Protein AF-A0A7V9ILK8-F1 (afdb_monomer_lite)

Sequence (129 aa):
TGQIDPNAVSISRSLLAALLPLILPIAVLAVPILDLLLAIVRRTAAGRSPFHPDKQHLHHRLLERGHSHARAVLLMYGWSATIGFGAVAVSLIDGLWVTLAALTAVVLLTAATVLLPRLDRPREVREVG

Structure (mmCIF, N/CA/C/O backbone):
data_AF-A0A7V9ILK8-F1
#
_entry.id   AF-A0A7V9ILK8-F1
#
loop_
_atom_site.group_PDB
_atom_site.id
_atom_site.type_symbol
_atom_site.label_atom_id
_atom_site.label_alt_id
_atom_site.label_comp_id
_atom_site.label_asym_id
_atom_site.label_entity_id
_atom_site.label_seq_id
_atom_site.pdbx_PDB_ins_code
_atom_site.Cartn_x
_atom_site.Cartn_y
_atom_site.Cartn_z
_atom_site.occupancy
_atom_site.B_iso_or_equiv
_atom_site.auth_seq_id
_atom_site.auth_comp_id
_atom_site.auth_asym_id
_atom_site.auth_atom_id
_atom_site.pdbx_PDB_model_num
ATOM 1 N N . THR A 1 1 ? 21.436 22.692 -51.601 1.00 47.50 1 THR A N 1
ATOM 2 C CA . THR A 1 1 ? 21.115 21.326 -51.131 1.00 47.50 1 THR A CA 1
ATOM 3 C C . THR A 1 1 ? 21.893 21.092 -49.850 1.00 47.50 1 THR A C 1
ATOM 5 O O . THR A 1 1 ? 23.104 21.252 -49.863 1.00 47.50 1 THR A O 1
ATOM 8 N N . GLY A 1 2 ? 21.210 20.893 -48.718 1.00 67.81 2 GLY A N 1
ATOM 9 C CA . GLY A 1 2 ? 21.835 20.903 -47.390 1.00 67.81 2 GLY A CA 1
ATOM 10 C C . GLY A 1 2 ? 22.895 19.814 -47.235 1.00 67.81 2 GLY A C 1
ATOM 11 O O . GLY A 1 2 ? 22.561 18.633 -47.197 1.00 67.81 2 GLY A O 1
ATOM 12 N N . GLN A 1 3 ? 24.164 20.214 -47.152 1.00 64.56 3 GLN A N 1
ATOM 13 C CA . GLN A 1 3 ? 25.247 19.331 -46.734 1.00 64.56 3 GLN A CA 1
ATOM 14 C C . GLN A 1 3 ? 25.084 19.079 -45.233 1.00 64.56 3 GLN A C 1
ATOM 16 O O . GLN A 1 3 ? 25.400 19.939 -44.417 1.00 64.56 3 GLN A O 1
ATOM 21 N N . ILE A 1 4 ? 24.537 17.920 -44.867 1.00 69.06 4 ILE A N 1
ATOM 22 C CA . ILE A 1 4 ? 24.582 17.443 -43.484 1.00 69.06 4 ILE A CA 1
ATOM 23 C C . ILE A 1 4 ? 25.992 16.899 -43.266 1.00 69.06 4 ILE A C 1
ATOM 25 O O . ILE A 1 4 ? 26.356 15.883 -43.856 1.00 69.06 4 ILE A O 1
ATOM 29 N N . ASP A 1 5 ? 26.788 17.603 -42.462 1.00 73.31 5 ASP A N 1
ATOM 30 C CA . ASP A 1 5 ? 28.134 17.170 -42.092 1.00 73.31 5 ASP A CA 1
ATOM 31 C C . ASP A 1 5 ? 28.044 15.856 -41.284 1.00 73.31 5 ASP A C 1
ATOM 33 O O . ASP A 1 5 ? 27.462 15.842 -40.189 1.00 73.31 5 ASP A O 1
ATOM 37 N N . PRO A 1 6 ? 28.583 14.734 -41.795 1.00 71.88 6 PRO A N 1
ATOM 38 C CA . PRO A 1 6 ? 28.521 13.441 -41.116 1.00 71.88 6 PRO A CA 1
ATOM 39 C C . PRO A 1 6 ? 29.229 13.452 -39.752 1.00 71.88 6 PRO A C 1
ATOM 41 O O . PRO A 1 6 ? 28.864 12.664 -38.874 1.00 71.88 6 PRO A O 1
ATOM 44 N N . ASN A 1 7 ? 30.174 14.372 -39.529 1.00 74.69 7 ASN A N 1
ATOM 45 C CA . ASN A 1 7 ? 30.858 14.514 -38.245 1.00 74.69 7 ASN A CA 1
ATOM 46 C C . ASN A 1 7 ? 29.965 15.151 -37.169 1.00 74.69 7 ASN A C 1
ATOM 48 O O . ASN A 1 7 ? 30.060 14.802 -35.994 1.00 74.69 7 ASN A O 1
ATOM 52 N N . ALA A 1 8 ? 29.030 16.029 -37.540 1.00 72.12 8 ALA A N 1
ATOM 53 C CA . ALA A 1 8 ? 28.067 16.585 -36.584 1.00 72.12 8 ALA A CA 1
ATOM 54 C C . ALA A 1 8 ? 27.079 15.511 -36.079 1.00 72.12 8 ALA A C 1
ATOM 56 O O . ALA A 1 8 ? 26.665 15.503 -34.913 1.00 72.12 8 ALA A O 1
ATOM 57 N N . VAL A 1 9 ? 26.730 14.551 -36.943 1.00 71.12 9 VAL A N 1
ATOM 58 C CA . VAL A 1 9 ? 25.845 13.426 -36.603 1.00 71.12 9 VAL A CA 1
ATOM 59 C C . VAL A 1 9 ? 26.547 12.400 -35.705 1.00 71.12 9 VAL A C 1
ATOM 61 O O . VAL A 1 9 ? 25.907 11.810 -34.835 1.00 71.12 9 VAL A O 1
ATOM 64 N N . SER A 1 10 ? 27.854 12.183 -35.865 1.00 75.44 10 SER A N 1
ATOM 65 C CA . SER A 1 10 ? 28.608 11.263 -35.003 1.00 75.44 10 SER A CA 1
ATOM 66 C C . SER A 1 10 ? 28.838 11.836 -33.598 1.00 75.44 10 SER A C 1
ATOM 68 O O . SER A 1 10 ? 28.667 11.110 -32.618 1.00 75.44 10 SER A O 1
ATOM 70 N N . ILE A 1 11 ? 29.123 13.141 -33.485 1.00 75.38 11 ILE A N 1
ATOM 71 C CA . ILE A 1 11 ? 29.288 13.840 -32.199 1.00 75.38 11 ILE A CA 1
ATOM 72 C C . ILE A 1 11 ? 27.977 13.854 -31.401 1.00 75.38 11 ILE A C 1
ATOM 74 O O . ILE A 1 11 ? 27.957 13.546 -30.214 1.00 75.38 11 ILE A O 1
ATOM 78 N N . SER A 1 12 ? 26.848 14.167 -32.038 1.00 75.00 12 SER A N 1
ATOM 79 C CA . SER A 1 12 ? 25.550 14.166 -31.344 1.00 75.00 12 SER A CA 1
ATOM 80 C C . SER A 1 12 ? 25.166 12.777 -30.816 1.00 75.00 12 SER A C 1
ATOM 82 O O . SER A 1 12 ? 24.646 12.666 -29.707 1.00 75.00 12 SER A O 1
ATOM 84 N N . ARG A 1 13 ? 25.482 11.707 -31.557 1.00 77.94 13 ARG A N 1
ATOM 85 C CA . ARG A 1 13 ? 25.259 10.317 -31.122 1.00 77.94 13 ARG A CA 1
ATOM 86 C C . ARG A 1 13 ? 26.158 9.903 -29.958 1.00 77.94 13 ARG A C 1
ATOM 88 O O . ARG A 1 13 ? 25.674 9.220 -29.058 1.00 77.94 13 ARG A O 1
ATOM 95 N N . SER A 1 14 ? 27.430 10.306 -29.953 1.00 81.69 14 SER A N 1
ATOM 96 C CA . SER A 1 14 ? 28.351 9.978 -28.855 1.00 81.69 14 SER A CA 1
ATOM 97 C C . SER A 1 14 ? 27.974 10.698 -27.560 1.00 81.69 14 SER A C 1
ATOM 99 O O . SER A 1 14 ? 27.999 10.085 -26.494 1.00 81.69 14 SER A O 1
ATOM 101 N N . LEU A 1 15 ? 27.522 11.952 -27.649 1.00 86.12 15 LEU A N 1
ATOM 102 C CA . LEU A 1 15 ? 26.978 12.687 -26.507 1.00 86.12 15 LEU A CA 1
ATOM 103 C C . LEU A 1 15 ? 25.689 12.043 -25.980 1.00 86.12 15 LEU A C 1
ATOM 105 O O . LEU A 1 15 ? 25.549 11.858 -24.775 1.00 86.12 15 LEU A O 1
ATOM 109 N N . LEU A 1 16 ? 24.771 11.632 -26.862 1.00 83.88 16 LEU A N 1
ATOM 110 C CA . LEU A 1 16 ? 23.556 10.919 -26.452 1.00 83.88 16 LEU A CA 1
ATOM 111 C C . LEU A 1 16 ? 23.880 9.604 -25.727 1.00 83.88 16 LEU A C 1
ATOM 113 O O . LEU A 1 16 ? 23.309 9.329 -24.674 1.00 83.88 16 LEU A O 1
ATOM 117 N N . ALA A 1 17 ? 24.818 8.816 -26.259 1.00 85.75 17 ALA A N 1
ATOM 118 C CA . ALA A 1 17 ? 25.267 7.562 -25.655 1.00 85.75 17 ALA A CA 1
ATOM 119 C C . ALA A 1 17 ? 25.934 7.770 -24.286 1.00 85.75 17 ALA A C 1
ATOM 121 O O . ALA A 1 17 ? 25.695 6.988 -23.368 1.00 85.75 17 ALA A O 1
ATOM 122 N N . ALA A 1 18 ? 26.718 8.840 -24.127 1.00 89.75 18 ALA A N 1
ATOM 123 C CA . ALA A 1 18 ? 27.355 9.186 -22.858 1.00 89.75 18 ALA A CA 1
ATOM 124 C C . ALA A 1 18 ? 26.350 9.655 -21.789 1.00 89.75 18 ALA A C 1
ATOM 126 O O . ALA A 1 18 ? 26.549 9.398 -20.604 1.00 89.75 18 ALA A O 1
ATOM 127 N N . LEU A 1 19 ? 25.265 10.325 -22.194 1.00 90.75 19 LEU A N 1
ATOM 128 C CA . LEU A 1 19 ? 24.257 10.867 -21.276 1.00 90.75 19 LEU A CA 1
ATOM 129 C C . LEU A 1 19 ? 23.116 9.889 -20.962 1.00 90.75 19 LEU A C 1
ATOM 131 O O . LEU A 1 19 ? 22.458 10.033 -19.933 1.00 90.75 19 LEU A O 1
ATOM 135 N N . LEU A 1 20 ? 22.885 8.884 -21.809 1.00 89.44 20 LEU A N 1
ATOM 136 C CA . LEU A 1 20 ? 21.828 7.878 -21.649 1.00 89.44 20 LEU A CA 1
ATOM 137 C C . LEU A 1 20 ? 21.787 7.226 -20.250 1.00 89.44 20 LEU A C 1
ATOM 139 O O . LEU A 1 20 ? 20.700 7.196 -19.671 1.00 89.44 20 LEU A O 1
ATOM 143 N N . PRO A 1 21 ? 22.912 6.779 -19.652 1.00 89.88 21 PRO A N 1
ATOM 144 C CA . PRO A 1 21 ? 22.918 6.190 -18.307 1.00 89.88 21 PRO A CA 1
ATOM 145 C C . PRO A 1 21 ? 22.501 7.153 -17.186 1.00 89.88 21 PRO A C 1
ATOM 147 O O . PRO A 1 21 ? 22.066 6.700 -16.132 1.00 89.88 21 PRO A O 1
ATOM 150 N N . LEU A 1 22 ? 22.619 8.468 -17.402 1.00 90.75 22 LEU A N 1
ATOM 151 C CA . LEU A 1 22 ? 22.173 9.498 -16.459 1.00 90.75 22 LEU A CA 1
ATOM 152 C C . LEU A 1 22 ? 20.707 9.884 -16.700 1.00 90.75 22 LEU A C 1
ATOM 154 O O . LEU A 1 22 ? 19.941 10.051 -15.754 1.00 90.75 22 LEU A O 1
ATOM 158 N N . ILE A 1 23 ? 20.306 10.000 -17.969 1.00 90.31 23 ILE A N 1
ATOM 159 C CA . ILE A 1 23 ? 18.953 10.407 -18.366 1.00 90.31 23 ILE A CA 1
ATOM 160 C C . ILE A 1 23 ? 17.928 9.319 -18.032 1.00 90.31 23 ILE A C 1
ATOM 162 O O . ILE A 1 23 ? 16.850 9.645 -17.546 1.00 90.31 23 ILE A O 1
ATOM 166 N N . LEU A 1 24 ? 18.247 8.040 -18.258 1.00 88.75 24 LEU A N 1
ATOM 167 C CA . LEU A 1 24 ? 17.309 6.926 -18.063 1.00 88.75 24 LEU A CA 1
ATOM 168 C C . LEU A 1 24 ? 16.763 6.836 -16.626 1.00 88.75 24 LEU A C 1
ATOM 170 O O . LEU A 1 24 ? 15.542 6.844 -16.473 1.00 88.75 24 LEU A O 1
ATOM 174 N N . PRO A 1 25 ? 17.595 6.812 -15.566 1.00 88.62 25 PRO A N 1
ATOM 175 C CA . PRO A 1 25 ? 17.094 6.767 -14.192 1.00 88.62 25 PRO A CA 1
ATOM 176 C C . PRO A 1 25 ? 16.249 7.991 -13.819 1.00 88.62 25 PRO A C 1
ATOM 178 O O . PRO A 1 25 ? 15.216 7.851 -13.168 1.00 88.62 25 PRO A O 1
ATOM 181 N N . ILE A 1 26 ? 16.647 9.188 -14.267 1.00 89.88 26 ILE A N 1
ATOM 182 C CA . ILE A 1 26 ? 15.896 10.430 -14.026 1.00 89.88 26 ILE A CA 1
ATOM 183 C C . ILE A 1 26 ? 14.540 10.381 -14.741 1.00 89.88 26 ILE A C 1
ATOM 185 O O . ILE A 1 26 ? 13.519 10.730 -14.151 1.00 89.88 26 ILE A O 1
ATOM 189 N N . ALA A 1 27 ? 14.512 9.907 -15.989 1.00 88.88 27 ALA A N 1
ATOM 190 C CA . ALA A 1 27 ? 13.290 9.756 -16.770 1.00 88.88 27 ALA A CA 1
ATOM 191 C C . ALA A 1 27 ? 12.329 8.738 -16.137 1.00 88.88 27 ALA A C 1
ATOM 193 O O . ALA A 1 27 ? 11.131 8.997 -16.060 1.00 88.88 27 ALA A O 1
ATOM 194 N N . VAL A 1 28 ? 12.846 7.619 -15.619 1.00 88.75 28 VAL A N 1
ATOM 195 C CA . VAL A 1 28 ? 12.047 6.620 -14.889 1.00 88.75 28 VAL A CA 1
ATOM 196 C C . VAL A 1 28 ? 11.486 7.201 -13.587 1.00 88.75 28 VAL A C 1
ATOM 198 O O . VAL A 1 28 ? 10.321 6.973 -13.269 1.00 88.75 28 VAL A O 1
ATOM 201 N N . LEU A 1 29 ? 12.272 7.999 -12.855 1.00 88.06 29 LEU A N 1
ATOM 202 C CA . LEU A 1 29 ? 11.832 8.665 -11.623 1.00 88.06 29 LEU A CA 1
ATOM 203 C C . LEU A 1 29 ? 10.862 9.831 -11.857 1.00 88.06 29 LEU A C 1
ATOM 205 O O . LEU A 1 29 ? 10.168 10.237 -10.924 1.00 88.06 29 LEU A O 1
ATOM 209 N N . ALA A 1 30 ? 10.759 10.354 -13.080 1.00 90.69 30 ALA A N 1
ATOM 210 C CA . ALA A 1 30 ? 9.860 11.464 -13.384 1.00 90.69 30 ALA A CA 1
ATOM 211 C C . ALA A 1 30 ? 8.392 11.120 -13.080 1.00 90.69 30 ALA A C 1
ATOM 213 O O . ALA A 1 30 ? 7.671 11.949 -12.528 1.00 90.69 30 ALA A O 1
ATOM 214 N N . VAL A 1 31 ? 7.965 9.887 -13.372 1.00 83.69 31 VAL A N 1
ATOM 215 C CA . VAL A 1 31 ? 6.594 9.413 -13.118 1.00 83.69 31 VAL A CA 1
ATOM 216 C C . VAL A 1 31 ? 6.258 9.356 -11.616 1.00 83.69 31 VAL A C 1
ATOM 218 O O . VAL A 1 31 ? 5.291 10.008 -11.220 1.00 83.69 31 VAL A O 1
ATOM 221 N N . PRO A 1 32 ? 7.021 8.657 -10.745 1.00 80.00 32 PRO A N 1
ATOM 222 C CA . PRO A 1 32 ? 6.725 8.617 -9.311 1.00 80.00 32 PRO A CA 1
ATOM 223 C C . PRO A 1 32 ? 6.897 9.977 -8.620 1.00 80.00 32 PRO A C 1
ATOM 225 O O . PRO A 1 32 ? 6.145 10.285 -7.696 1.00 80.00 32 PRO A O 1
ATOM 228 N N . ILE A 1 33 ? 7.837 10.819 -9.069 1.00 89.31 33 ILE A N 1
ATOM 229 C CA . ILE A 1 33 ? 7.972 12.190 -8.551 1.00 89.31 33 ILE A CA 1
ATOM 230 C C . ILE A 1 33 ? 6.727 13.007 -8.897 1.00 89.31 33 ILE A C 1
ATOM 232 O O . ILE A 1 33 ? 6.180 13.690 -8.031 1.00 89.31 33 ILE A O 1
ATOM 236 N N . LEU A 1 34 ? 6.250 12.925 -10.140 1.00 93.56 34 LEU A N 1
ATOM 237 C CA . LEU A 1 34 ? 5.047 13.634 -10.558 1.00 93.56 34 LEU A CA 1
ATOM 238 C C . LEU A 1 34 ? 3.812 13.150 -9.785 1.00 93.56 34 LEU A C 1
ATOM 240 O O . LEU A 1 34 ? 3.032 13.980 -9.323 1.00 93.56 34 LEU A O 1
ATOM 244 N N . ASP A 1 35 ? 3.660 11.840 -9.575 1.00 75.88 35 ASP A N 1
ATOM 245 C CA . ASP A 1 35 ? 2.559 11.277 -8.781 1.00 75.88 35 ASP A CA 1
ATOM 246 C C . ASP A 1 35 ? 2.587 11.770 -7.322 1.00 75.88 35 ASP A C 1
ATOM 248 O O . ASP A 1 35 ? 1.563 12.200 -6.777 1.0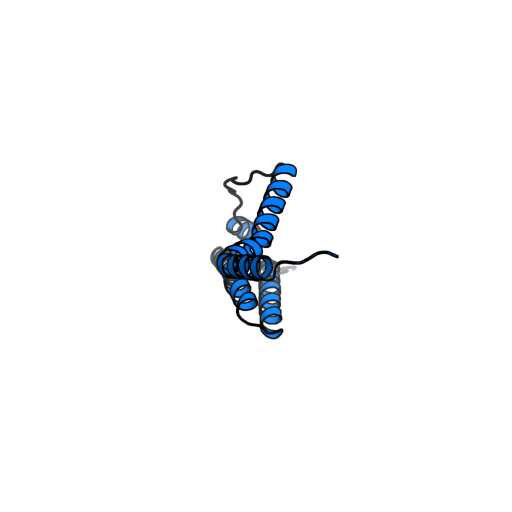0 75.88 35 ASP A O 1
ATOM 252 N N . LEU A 1 36 ? 3.778 11.829 -6.713 1.00 78.50 36 LEU A N 1
ATOM 253 C CA . LEU A 1 36 ? 3.975 12.390 -5.376 1.00 78.50 36 LEU A CA 1
ATOM 254 C C . LEU A 1 36 ? 3.590 13.874 -5.319 1.00 78.50 36 LEU A C 1
ATOM 256 O O . LEU A 1 36 ? 2.859 14.288 -4.416 1.00 78.50 36 LEU A O 1
ATOM 260 N N . LEU A 1 37 ? 4.050 14.678 -6.280 1.00 86.75 37 LEU A N 1
ATOM 261 C CA . LEU A 1 37 ? 3.743 16.108 -6.341 1.00 86.75 37 LEU A CA 1
ATOM 262 C C . LEU A 1 37 ? 2.239 16.344 -6.508 1.00 86.75 37 LEU A C 1
ATOM 264 O O . LEU A 1 37 ? 1.652 17.130 -5.763 1.00 86.75 37 LEU A O 1
ATOM 268 N N . LEU A 1 38 ? 1.585 15.612 -7.414 1.00 85.00 38 LEU A N 1
ATOM 269 C CA . LEU A 1 38 ? 0.137 15.685 -7.617 1.00 85.00 38 LEU A CA 1
ATOM 270 C C . LEU A 1 38 ? -0.640 15.242 -6.370 1.00 85.00 38 LEU A C 1
ATOM 272 O O . LEU A 1 38 ? -1.680 15.821 -6.045 1.00 85.00 38 LEU A O 1
ATOM 276 N N . ALA A 1 39 ? -0.149 14.238 -5.641 1.00 69.75 39 ALA A N 1
ATOM 277 C CA . ALA A 1 39 ? -0.735 13.810 -4.376 1.00 69.75 39 ALA A CA 1
ATOM 278 C C . ALA A 1 39 ? -0.603 14.874 -3.279 1.00 69.75 39 ALA A C 1
ATOM 280 O O . ALA A 1 39 ? -1.574 15.108 -2.555 1.00 69.75 39 ALA A O 1
ATOM 281 N N . ILE A 1 40 ? 0.552 15.538 -3.169 1.00 71.31 40 ILE A N 1
ATOM 282 C CA . ILE A 1 40 ? 0.767 16.644 -2.226 1.00 71.31 40 ILE A CA 1
ATOM 283 C C . ILE A 1 40 ? -0.186 17.794 -2.554 1.00 71.31 40 ILE A C 1
ATOM 285 O O . ILE A 1 40 ? -0.947 18.199 -1.680 1.00 71.31 40 ILE A O 1
ATOM 289 N N . VAL A 1 41 ? -0.219 18.244 -3.813 1.00 83.38 41 VAL A N 1
ATOM 290 C CA . VAL A 1 41 ? -1.094 19.335 -4.277 1.00 83.38 41 VAL A CA 1
ATOM 291 C C . VAL A 1 41 ? -2.564 19.024 -4.002 1.00 83.38 41 VAL A C 1
ATOM 293 O O . VAL A 1 41 ? -3.281 19.844 -3.438 1.00 83.38 41 VAL A O 1
ATOM 296 N N . ARG A 1 42 ? -3.029 17.814 -4.332 1.00 75.62 42 ARG A N 1
ATOM 297 C CA . ARG A 1 42 ? -4.418 17.396 -4.085 1.00 75.62 42 ARG A CA 1
ATOM 298 C C . ARG A 1 42 ? -4.770 17.373 -2.594 1.00 75.62 42 ARG A C 1
ATOM 300 O O . ARG A 1 42 ? -5.902 17.674 -2.226 1.00 75.62 42 ARG A O 1
ATOM 307 N N . ARG A 1 43 ? -3.824 16.994 -1.729 1.00 63.38 43 ARG A N 1
ATOM 308 C CA . ARG A 1 43 ? -4.025 16.926 -0.270 1.00 63.38 43 ARG A CA 1
ATOM 309 C C . ARG A 1 43 ? -4.025 18.311 0.372 1.00 63.38 43 ARG A C 1
ATOM 311 O O . ARG A 1 43 ? -4.892 18.573 1.204 1.00 63.38 43 ARG A O 1
ATOM 318 N N . THR A 1 44 ? -3.113 19.190 -0.039 1.00 71.38 44 THR A N 1
ATOM 319 C CA . THR A 1 44 ? -3.040 20.566 0.468 1.00 71.38 44 THR A CA 1
ATOM 320 C C . THR A 1 44 ? -4.196 21.421 -0.048 1.00 71.38 44 THR A C 1
ATOM 322 O O . THR A 1 44 ? -4.789 22.154 0.738 1.00 71.38 44 THR A O 1
ATOM 325 N N . ALA A 1 4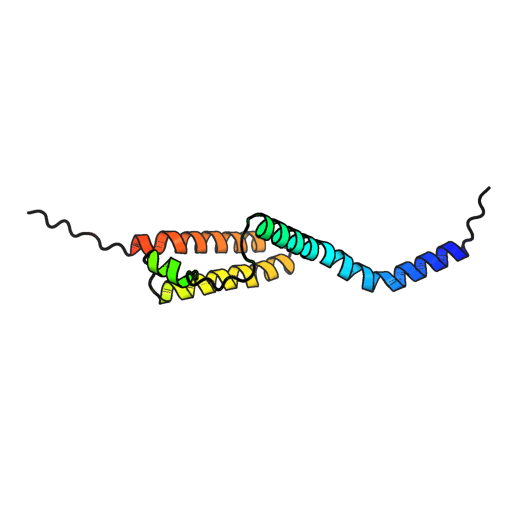5 ? -4.613 21.252 -1.309 1.00 77.69 45 ALA A N 1
ATOM 326 C CA . ALA A 1 45 ? -5.809 21.900 -1.860 1.00 77.69 45 ALA A CA 1
ATOM 327 C C . ALA A 1 45 ? -7.108 21.469 -1.149 1.00 77.69 45 ALA A C 1
ATOM 329 O O . ALA A 1 45 ? -8.052 22.245 -1.059 1.00 77.69 45 ALA A O 1
ATOM 330 N N . ALA A 1 46 ? -7.148 20.253 -0.594 1.00 73.00 46 ALA A N 1
ATOM 331 C CA . ALA A 1 46 ? -8.257 19.762 0.226 1.00 73.00 46 ALA A CA 1
ATOM 332 C C . ALA A 1 46 ? -8.165 20.178 1.713 1.00 73.00 46 ALA A C 1
ATOM 334 O O . ALA A 1 46 ? -8.896 19.633 2.540 1.00 73.00 46 ALA A O 1
ATOM 335 N N . GLY A 1 47 ? -7.248 21.087 2.075 1.00 62.00 47 GLY A N 1
ATOM 336 C CA . GLY A 1 47 ? -7.091 21.608 3.439 1.00 62.00 47 GLY A CA 1
ATOM 337 C C . GLY A 1 47 ? -6.540 20.599 4.453 1.00 62.00 47 GLY A C 1
ATOM 338 O O . GLY A 1 47 ? -6.654 20.808 5.659 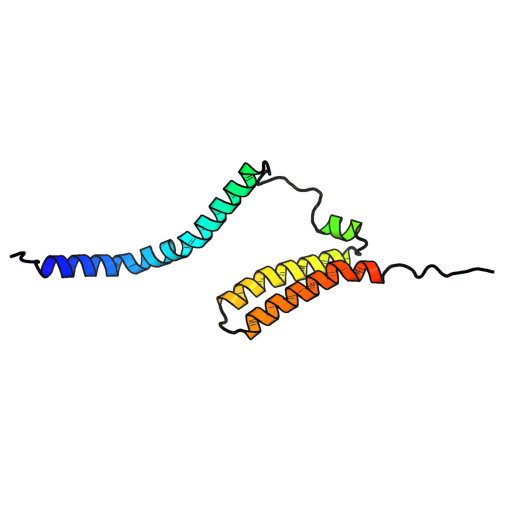1.00 62.00 47 GLY A O 1
ATOM 339 N N . ARG A 1 48 ? -5.960 19.482 3.995 1.00 51.66 48 ARG A N 1
ATOM 340 C CA . ARG A 1 48 ? -5.432 18.428 4.872 1.00 51.66 48 ARG A CA 1
ATOM 341 C C . ARG A 1 48 ? -3.947 18.663 5.137 1.00 51.66 48 ARG A C 1
ATOM 343 O O . ARG A 1 48 ? -3.154 18.757 4.202 1.00 51.66 48 ARG A O 1
ATOM 350 N N . SER A 1 49 ? -3.568 18.740 6.415 1.00 46.81 49 SER A N 1
ATOM 351 C CA . SER A 1 49 ? -2.167 18.892 6.828 1.00 46.81 49 SER A CA 1
ATOM 352 C C . SER A 1 49 ? -1.336 17.661 6.420 1.00 46.81 49 SER A C 1
ATOM 354 O O . SER A 1 49 ? -1.760 16.536 6.691 1.00 46.81 49 SER A O 1
ATOM 356 N N . PRO A 1 50 ? -0.147 17.841 5.815 1.00 51.06 50 PRO A N 1
ATOM 357 C CA . PRO A 1 50 ? 0.729 16.738 5.416 1.00 51.06 50 PRO A CA 1
ATOM 358 C C . PRO A 1 50 ? 1.462 16.047 6.583 1.00 51.06 50 PRO A C 1
ATOM 360 O O . PRO A 1 50 ? 2.064 15.002 6.363 1.00 51.06 50 PRO A O 1
ATOM 363 N N . PHE A 1 51 ? 1.399 16.593 7.807 1.00 47.78 51 PHE A N 1
ATOM 364 C CA . PHE A 1 51 ? 2.194 16.136 8.961 1.00 47.78 51 PHE A CA 1
ATOM 365 C C . PHE A 1 51 ? 1.429 16.147 10.298 1.00 47.78 51 PHE A C 1
ATOM 367 O O . PHE A 1 51 ? 2.024 16.339 11.356 1.00 47.78 51 PHE A O 1
ATOM 374 N N . HIS A 1 52 ? 0.106 15.968 10.296 1.00 39.91 52 HIS A N 1
ATOM 375 C CA . HIS A 1 52 ? -0.641 15.939 11.558 1.00 39.91 52 HIS A CA 1
ATOM 376 C C . HIS A 1 52 ? -0.363 14.634 12.342 1.00 39.91 52 HIS A C 1
ATOM 378 O O . HIS A 1 52 ? -0.566 13.556 11.777 1.00 39.91 52 HIS A O 1
ATOM 384 N N . PRO A 1 53 ? 0.075 14.687 13.621 1.00 41.09 53 PRO A N 1
ATOM 385 C CA . PRO A 1 53 ? 0.229 13.500 14.454 1.00 41.09 53 PRO A CA 1
ATOM 386 C C . PRO A 1 53 ? -1.164 12.997 14.836 1.00 41.09 53 PRO A C 1
ATOM 388 O O . PRO A 1 53 ? -1.843 13.557 15.698 1.00 41.09 53 PRO A O 1
ATOM 391 N N . ASP A 1 54 ? -1.620 11.974 14.123 1.00 45.62 54 ASP A N 1
ATOM 392 C CA . ASP A 1 54 ? -2.988 11.489 14.214 1.00 45.62 54 ASP A CA 1
ATOM 393 C C . ASP A 1 54 ? -3.169 10.584 15.444 1.00 45.62 54 ASP A C 1
ATOM 395 O O . ASP A 1 54 ? -2.797 9.415 15.436 1.00 45.62 54 ASP A O 1
ATOM 399 N N . LYS A 1 55 ? -3.779 11.099 16.520 1.00 45.00 55 LYS A N 1
ATOM 400 C CA . LYS A 1 55 ? -4.146 10.306 17.716 1.00 45.00 55 LYS A CA 1
ATOM 401 C C . LYS A 1 55 ? -5.251 9.267 17.448 1.00 45.00 55 LYS A C 1
ATOM 403 O O . LYS A 1 55 ? -5.667 8.561 18.360 1.00 45.00 55 LYS A O 1
ATOM 408 N N . GLN A 1 56 ? -5.704 9.137 16.203 1.00 52.81 56 GLN A N 1
ATOM 409 C CA . GLN A 1 56 ? -6.633 8.117 15.721 1.00 52.81 56 GLN A CA 1
ATOM 410 C C . GLN A 1 56 ? -5.921 7.087 14.832 1.00 52.81 56 GLN A C 1
ATOM 412 O O . GLN A 1 56 ? -6.416 6.704 13.769 1.00 52.81 56 GLN A O 1
ATOM 417 N N . HIS A 1 57 ? -4.744 6.617 15.254 1.00 72.75 57 HIS A N 1
ATOM 418 C CA . HIS A 1 57 ? -4.045 5.574 14.514 1.00 72.75 57 HIS A CA 1
ATOM 419 C C . HIS A 1 57 ? -4.933 4.344 14.295 1.00 72.75 57 HIS A C 1
ATOM 421 O O . HIS A 1 57 ? -5.790 3.986 15.106 1.00 72.75 57 HIS A O 1
ATOM 427 N N . LEU A 1 58 ? -4.680 3.676 13.172 1.00 67.88 58 LEU A N 1
ATOM 428 C CA . LEU 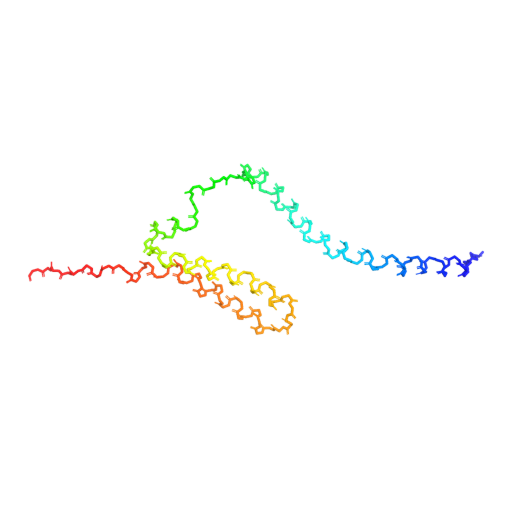A 1 58 ? -5.444 2.542 12.656 1.00 67.88 58 LEU A CA 1
ATOM 429 C C . LEU A 1 58 ? -5.661 1.442 13.716 1.00 67.88 58 LEU A C 1
ATOM 431 O O . LEU A 1 58 ? -6.721 0.826 13.747 1.00 67.88 58 LEU A O 1
ATOM 435 N N . HIS A 1 59 ? -4.710 1.282 14.642 1.00 82.56 59 HIS A N 1
ATOM 436 C CA . HIS A 1 59 ? -4.820 0.414 15.814 1.00 82.56 59 HIS A CA 1
ATOM 437 C C . HIS A 1 59 ? -6.035 0.742 16.699 1.00 82.56 59 HIS A C 1
ATOM 439 O O . HIS A 1 59 ? -6.885 -0.119 16.914 1.00 82.56 59 HIS A O 1
ATOM 445 N N . HIS A 1 60 ? -6.168 1.991 17.158 1.00 82.44 60 HIS A N 1
ATOM 446 C CA . HIS A 1 60 ? -7.299 2.408 17.992 1.00 82.44 60 HIS A CA 1
ATOM 447 C C . HIS A 1 60 ? -8.625 2.280 17.246 1.00 82.44 60 HIS A C 1
ATOM 449 O O . HIS A 1 60 ? -9.597 1.783 17.803 1.00 82.44 60 HIS A O 1
ATOM 455 N N . ARG A 1 61 ? -8.648 2.599 15.949 1.00 81.62 61 ARG A N 1
ATOM 456 C CA . ARG A 1 61 ? -9.839 2.419 15.108 1.00 81.62 61 ARG A CA 1
ATOM 457 C C . ARG A 1 61 ? -10.233 0.960 14.877 1.00 81.62 61 ARG A C 1
ATOM 459 O O . ARG A 1 61 ? -11.390 0.692 14.544 1.00 81.62 61 ARG A O 1
ATOM 466 N N . LEU A 1 62 ? -9.294 0.023 14.976 1.00 83.94 62 LEU A N 1
ATOM 467 C CA . LEU A 1 62 ? -9.595 -1.408 14.951 1.00 83.94 62 LEU A CA 1
ATOM 468 C C . LEU A 1 62 ? -10.163 -1.846 16.305 1.00 83.94 62 LEU A C 1
ATOM 470 O O . LEU A 1 62 ? -11.171 -2.550 16.326 1.00 83.94 62 LEU A O 1
ATOM 474 N N . LEU A 1 63 ? -9.594 -1.365 17.414 1.00 85.69 63 LEU A N 1
ATOM 475 C CA . LEU A 1 63 ? -10.118 -1.619 18.760 1.00 85.69 63 LEU A CA 1
ATOM 476 C C . LEU A 1 63 ? -11.552 -1.093 18.933 1.00 85.69 63 LEU A C 1
ATOM 478 O O . LEU A 1 63 ? -12.426 -1.834 19.371 1.00 85.69 63 LEU A O 1
ATOM 482 N N . GLU A 1 64 ? -11.828 0.141 18.501 1.00 85.00 64 GLU A N 1
ATOM 483 C CA . GLU A 1 64 ? -13.172 0.749 18.513 1.00 85.00 64 GLU A CA 1
ATOM 484 C C . GLU A 1 64 ? -14.194 -0.051 17.683 1.00 85.00 64 GLU A C 1
ATOM 486 O O . GLU A 1 64 ? -15.391 -0.017 17.958 1.00 85.00 64 GLU A O 1
ATOM 491 N N . ARG A 1 65 ? -13.734 -0.806 16.675 1.00 83.56 65 ARG A N 1
ATOM 492 C CA . ARG A 1 65 ? -14.574 -1.700 15.859 1.00 83.56 65 ARG A CA 1
ATOM 493 C C . ARG A 1 65 ? -14.782 -3.085 16.474 1.00 83.56 65 ARG A C 1
ATOM 495 O O . ARG A 1 65 ? -15.425 -3.917 15.839 1.00 83.56 65 ARG A O 1
ATOM 502 N N . GLY A 1 66 ? -14.257 -3.337 17.671 1.00 87.50 66 GLY A N 1
ATOM 503 C CA . GLY A 1 66 ? -14.387 -4.611 18.376 1.00 87.50 66 GLY A CA 1
ATOM 504 C C . GLY A 1 66 ? -13.272 -5.615 18.085 1.00 87.50 66 GLY A C 1
ATOM 505 O O . GLY A 1 66 ? -13.423 -6.791 18.404 1.00 87.50 66 GLY A O 1
ATOM 506 N N . HIS A 1 67 ? -12.153 -5.199 17.479 1.00 89.69 67 HIS A N 1
ATOM 507 C CA . HIS A 1 67 ? -10.978 -6.072 17.395 1.00 89.69 67 HIS A CA 1
ATOM 508 C C . HIS A 1 67 ? -10.265 -6.142 18.742 1.00 89.69 67 HIS A C 1
ATOM 510 O O . HIS A 1 67 ? -10.139 -5.144 19.446 1.00 89.69 67 HIS A O 1
ATOM 516 N N . SER A 1 68 ? -9.712 -7.310 1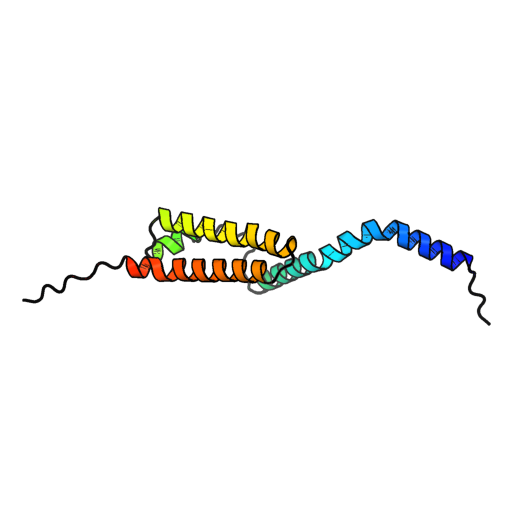9.068 1.00 90.88 68 SER A N 1
ATOM 517 C CA . SER A 1 68 ? -8.761 -7.414 20.173 1.00 90.88 68 SER A CA 1
ATOM 518 C C . SER A 1 68 ? -7.430 -6.749 19.810 1.00 90.88 68 SER A C 1
ATOM 520 O O . SER A 1 68 ? -7.070 -6.639 18.635 1.00 90.88 68 SER A O 1
ATOM 522 N N . HIS A 1 69 ? -6.655 -6.357 20.823 1.00 89.88 69 HIS A N 1
ATOM 523 C CA . HIS A 1 69 ? -5.341 -5.739 20.626 1.00 89.88 69 HIS A CA 1
ATOM 524 C C . HIS A 1 69 ? -4.414 -6.594 19.750 1.00 89.88 69 HIS A C 1
ATOM 526 O O . HIS A 1 69 ? -3.817 -6.086 18.802 1.00 89.88 69 HIS A O 1
ATOM 532 N N . ALA A 1 70 ? -4.346 -7.906 20.004 1.00 91.31 70 ALA A N 1
ATOM 533 C CA . ALA A 1 70 ? -3.538 -8.827 19.206 1.00 91.31 70 ALA A CA 1
ATOM 534 C C . ALA A 1 70 ? -3.994 -8.886 17.737 1.00 91.31 70 ALA A C 1
ATOM 536 O O . ALA A 1 70 ? -3.162 -8.825 16.833 1.00 91.31 70 ALA A O 1
ATOM 537 N N . ARG A 1 71 ? -5.310 -8.940 17.479 1.00 91.38 71 ARG A N 1
ATOM 538 C CA . ARG A 1 71 ? -5.857 -8.944 16.111 1.00 91.38 71 ARG A CA 1
ATOM 539 C C . ARG A 1 71 ? -5.568 -7.636 15.389 1.00 91.38 71 ARG A C 1
ATOM 541 O O . ARG A 1 71 ? -5.167 -7.666 14.231 1.00 91.38 71 ARG A O 1
ATOM 548 N N . ALA A 1 72 ? -5.716 -6.503 16.074 1.00 90.50 72 ALA A N 1
ATOM 549 C CA . ALA A 1 72 ? -5.419 -5.197 15.502 1.00 90.50 72 ALA A CA 1
ATOM 550 C C . ALA A 1 72 ? -3.954 -5.107 15.042 1.00 90.50 72 ALA A C 1
ATOM 552 O O . ALA A 1 72 ? -3.692 -4.691 13.916 1.00 90.50 72 ALA A O 1
ATOM 553 N N . VAL A 1 73 ? -3.007 -5.564 15.869 1.00 92.38 73 VAL A N 1
ATOM 554 C CA . VAL A 1 73 ? -1.574 -5.585 15.521 1.00 92.38 73 VAL A CA 1
ATOM 555 C C . VAL A 1 73 ? -1.282 -6.553 14.368 1.00 92.38 73 VAL A C 1
ATOM 557 O O . VAL A 1 73 ? -0.601 -6.176 13.417 1.00 92.38 73 VAL A O 1
ATOM 560 N N . LEU A 1 74 ? -1.836 -7.770 14.394 1.00 93.44 74 LEU A N 1
ATOM 561 C CA . LEU A 1 74 ? -1.640 -8.752 13.319 1.00 93.44 74 LEU A CA 1
ATOM 562 C C . LEU A 1 74 ? -2.194 -8.266 11.975 1.00 93.44 74 LEU A C 1
ATOM 564 O O . LEU A 1 74 ? -1.539 -8.429 10.948 1.00 93.44 74 LEU A O 1
ATOM 568 N N . LEU A 1 75 ? -3.369 -7.633 11.971 1.00 91.56 75 LEU A N 1
ATOM 569 C CA . LEU A 1 75 ? -3.944 -7.040 10.764 1.00 91.56 75 LEU A CA 1
ATOM 570 C C . LEU A 1 75 ? -3.065 -5.907 10.234 1.00 91.56 75 LEU A C 1
ATOM 572 O O . LEU A 1 75 ? -2.843 -5.830 9.029 1.00 91.56 75 LEU A O 1
ATOM 576 N N . MET A 1 76 ? -2.522 -5.064 11.115 1.00 88.00 76 MET A N 1
ATOM 577 C CA . MET A 1 76 ? -1.582 -4.015 10.714 1.00 88.00 76 MET A CA 1
ATOM 578 C C . MET A 1 76 ? -0.325 -4.600 10.064 1.00 88.00 76 MET A C 1
ATOM 580 O O . MET A 1 76 ? 0.058 -4.144 8.990 1.00 88.00 76 MET A O 1
ATOM 584 N N . TYR A 1 77 ? 0.271 -5.644 10.647 1.00 93.44 77 TYR A N 1
ATOM 585 C CA . TYR A 1 77 ? 1.415 -6.327 10.036 1.00 93.44 77 TYR A CA 1
ATOM 586 C C . TYR A 1 77 ? 1.063 -6.992 8.707 1.00 93.44 77 TYR A C 1
ATOM 588 O O . TYR A 1 77 ? 1.830 -6.868 7.755 1.00 93.44 77 TYR A O 1
ATOM 596 N N . GLY A 1 78 ? -0.104 -7.631 8.603 1.00 91.81 78 GLY A N 1
ATOM 597 C CA . GLY A 1 78 ? -0.582 -8.219 7.353 1.00 91.81 78 GLY A CA 1
ATOM 598 C C . GLY A 1 78 ? -0.714 -7.183 6.237 1.00 91.81 78 GLY A C 1
ATOM 599 O O . GLY A 1 78 ? -0.227 -7.406 5.128 1.00 91.81 78 GLY A O 1
ATOM 600 N N . TRP A 1 79 ? -1.300 -6.020 6.533 1.00 90.75 79 TRP A N 1
ATOM 601 C CA . TRP A 1 79 ? -1.409 -4.911 5.581 1.00 90.75 79 TRP A CA 1
ATOM 602 C C . TRP A 1 79 ? -0.042 -4.343 5.189 1.00 90.75 79 TRP A C 1
ATOM 604 O O . TRP A 1 79 ? 0.223 -4.180 3.998 1.00 90.75 79 TRP A O 1
ATOM 614 N N . SER A 1 80 ? 0.846 -4.091 6.156 1.00 82.38 80 SER A N 1
ATOM 615 C CA . SER A 1 80 ? 2.205 -3.606 5.882 1.00 82.38 80 SER A CA 1
ATOM 616 C C . SER A 1 80 ? 3.008 -4.587 5.025 1.00 82.38 80 SER A C 1
ATOM 618 O O . SER A 1 80 ? 3.642 -4.168 4.059 1.00 82.38 80 SER A O 1
ATOM 620 N N . ALA A 1 81 ? 2.942 -5.884 5.329 1.00 85.06 81 ALA A N 1
ATOM 621 C CA . ALA A 1 81 ? 3.615 -6.928 4.564 1.00 85.06 81 ALA A CA 1
ATOM 622 C C . ALA A 1 81 ? 3.040 -7.050 3.147 1.00 85.06 81 ALA A C 1
ATOM 624 O O . ALA A 1 81 ? 3.796 -7.103 2.182 1.00 85.06 81 ALA A O 1
ATOM 625 N N . THR A 1 82 ? 1.713 -7.036 3.003 1.00 86.12 82 THR A N 1
ATOM 626 C CA . THR A 1 82 ? 1.054 -7.166 1.694 1.00 86.12 82 THR A CA 1
ATOM 627 C C . THR A 1 82 ? 1.381 -5.992 0.782 1.00 86.12 82 THR A C 1
ATOM 629 O O . THR A 1 82 ? 1.669 -6.198 -0.390 1.00 86.12 82 THR A O 1
ATOM 632 N N . ILE A 1 83 ? 1.393 -4.765 1.304 1.00 76.06 83 ILE A N 1
ATOM 633 C CA . ILE A 1 83 ? 1.745 -3.586 0.506 1.00 76.06 83 ILE A CA 1
ATOM 634 C C . ILE A 1 83 ? 3.248 -3.575 0.208 1.00 76.06 83 ILE A C 1
ATOM 636 O O . ILE A 1 83 ? 3.632 -3.420 -0.945 1.00 76.06 83 ILE A O 1
ATOM 640 N N . GLY A 1 84 ? 4.095 -3.764 1.225 1.00 74.75 84 GLY A N 1
ATOM 641 C CA . GLY A 1 84 ? 5.548 -3.701 1.073 1.00 74.75 84 GLY A CA 1
ATOM 642 C C . GLY A 1 84 ? 6.095 -4.807 0.173 1.00 74.75 84 GLY A C 1
ATOM 643 O O . GLY A 1 84 ? 6.687 -4.528 -0.867 1.00 74.75 84 GLY A O 1
ATOM 644 N N . PHE A 1 85 ? 5.864 -6.069 0.538 1.00 80.06 85 PHE A N 1
ATOM 645 C CA . PHE A 1 85 ? 6.348 -7.207 -0.242 1.00 80.06 85 PHE A CA 1
ATOM 646 C C . PHE A 1 85 ? 5.547 -7.412 -1.523 1.00 80.06 85 PHE A C 1
ATOM 648 O O . PHE A 1 85 ? 6.138 -7.769 -2.535 1.00 80.06 85 PHE A O 1
ATOM 655 N N . GLY A 1 86 ? 4.235 -7.160 -1.519 1.00 80.00 86 GLY A N 1
ATOM 656 C CA . GLY A 1 86 ? 3.416 -7.295 -2.724 1.00 80.00 86 GLY A CA 1
ATOM 657 C C . GLY A 1 86 ? 3.814 -6.302 -3.813 1.00 80.00 86 GLY A C 1
ATOM 658 O O . GLY A 1 86 ? 3.931 -6.700 -4.967 1.00 80.00 86 GLY A O 1
ATOM 659 N N . ALA A 1 87 ? 4.109 -5.043 -3.462 1.00 73.25 87 ALA A N 1
ATOM 660 C CA . ALA A 1 87 ? 4.597 -4.063 -4.434 1.00 73.25 87 ALA A CA 1
ATOM 661 C C . ALA A 1 87 ? 5.954 -4.470 -5.028 1.00 73.25 87 ALA A C 1
ATOM 663 O O . ALA A 1 87 ? 6.140 -4.400 -6.240 1.00 73.25 87 ALA A O 1
ATOM 664 N N . VAL A 1 88 ? 6.884 -4.943 -4.191 1.00 75.50 88 VAL A N 1
ATOM 665 C CA . VAL A 1 88 ? 8.189 -5.439 -4.656 1.00 75.50 88 VAL A CA 1
ATOM 666 C C . VAL A 1 88 ? 8.024 -6.679 -5.536 1.00 75.50 88 VAL A C 1
ATOM 668 O O . VAL A 1 88 ? 8.610 -6.741 -6.611 1.00 75.50 88 VAL A O 1
ATOM 671 N N . ALA A 1 89 ? 7.199 -7.643 -5.125 1.00 77.44 89 ALA A N 1
ATOM 672 C CA . ALA A 1 89 ? 6.974 -8.879 -5.867 1.00 77.44 89 ALA A CA 1
ATOM 673 C C . ALA A 1 89 ? 6.357 -8.616 -7.245 1.00 77.44 89 ALA A C 1
ATOM 675 O O . ALA A 1 89 ? 6.840 -9.160 -8.230 1.00 77.44 89 ALA A O 1
ATOM 676 N N . VAL A 1 90 ? 5.345 -7.747 -7.331 1.00 81.25 90 VAL A N 1
ATOM 677 C CA . VAL A 1 90 ? 4.723 -7.364 -8.611 1.00 81.25 90 VAL A CA 1
ATOM 678 C C . VAL A 1 90 ? 5.689 -6.575 -9.504 1.00 81.25 90 VAL A C 1
ATOM 680 O O . VAL A 1 90 ? 5.571 -6.640 -10.719 1.00 81.25 90 VAL A O 1
ATOM 683 N N . SER A 1 91 ? 6.644 -5.846 -8.921 1.00 74.00 91 SER A N 1
ATOM 684 C CA . SER A 1 91 ? 7.646 -5.075 -9.671 1.00 74.00 91 SER A CA 1
ATOM 685 C C . SER A 1 91 ? 8.791 -5.937 -10.217 1.00 74.00 91 SER A C 1
ATOM 687 O O . SER A 1 91 ? 9.332 -5.648 -11.279 1.00 74.00 91 SER A O 1
ATOM 689 N N . LEU A 1 92 ? 9.190 -6.982 -9.483 1.00 81.56 92 LEU A N 1
ATOM 690 C CA . LEU A 1 92 ? 10.357 -7.808 -9.819 1.00 81.56 92 LEU A CA 1
ATOM 691 C C . LEU A 1 92 ? 10.008 -9.129 -10.510 1.00 81.56 92 LEU A C 1
ATOM 693 O O . LEU A 1 92 ? 10.890 -9.746 -11.104 1.00 81.56 92 LEU A O 1
ATOM 697 N N . ILE A 1 93 ? 8.765 -9.600 -10.384 1.00 89.12 93 ILE A N 1
ATOM 698 C CA . ILE A 1 93 ? 8.336 -10.904 -10.889 1.00 89.12 93 ILE A CA 1
ATOM 699 C C . ILE A 1 93 ? 7.196 -10.703 -11.883 1.00 89.12 93 ILE A C 1
ATOM 701 O O . ILE A 1 93 ? 6.047 -10.468 -11.501 1.00 89.12 93 ILE A O 1
ATOM 705 N N . ASP A 1 94 ? 7.513 -10.871 -13.164 1.00 84.62 94 ASP A N 1
ATOM 706 C CA . ASP A 1 94 ? 6.524 -10.836 -14.233 1.00 84.62 94 ASP A CA 1
ATOM 707 C C . ASP A 1 94 ? 5.663 -12.104 -14.205 1.00 84.62 94 ASP A C 1
ATOM 709 O O . ASP A 1 94 ? 6.123 -13.217 -14.472 1.00 84.62 94 ASP A O 1
ATOM 713 N N . GLY A 1 95 ? 4.381 -11.948 -13.882 1.00 90.75 95 GLY A N 1
ATOM 714 C CA . GLY A 1 95 ? 3.437 -13.057 -13.920 1.00 90.75 95 GLY A CA 1
ATOM 715 C C . GLY A 1 95 ? 2.064 -12.703 -13.372 1.00 90.75 95 GLY A C 1
ATOM 716 O O . GLY A 1 95 ? 1.933 -12.222 -12.247 1.00 90.75 95 GLY A O 1
ATOM 717 N N . LEU A 1 96 ? 1.018 -13.039 -14.135 1.00 89.94 96 LEU A N 1
ATOM 718 C CA . LEU A 1 96 ? -0.381 -12.830 -13.742 1.00 89.94 96 LEU A CA 1
ATOM 719 C C . LEU A 1 96 ? -0.683 -13.406 -12.350 1.00 89.94 96 LEU A C 1
ATOM 721 O O . LEU A 1 96 ? -1.386 -12.787 -11.556 1.00 89.94 96 LEU A O 1
ATOM 725 N N . TRP A 1 97 ? -0.116 -14.570 -12.028 1.00 93.62 97 TRP A N 1
ATOM 726 C CA . TRP A 1 97 ? -0.314 -15.234 -10.740 1.00 93.62 97 TRP A CA 1
ATOM 727 C C . TRP A 1 97 ? 0.174 -14.403 -9.550 1.00 93.62 97 TRP A C 1
ATOM 729 O O . TRP A 1 97 ? -0.466 -14.432 -8.503 1.00 93.62 97 TRP A O 1
ATOM 739 N N . VAL A 1 98 ? 1.254 -13.629 -9.705 1.00 87.44 98 VAL A N 1
ATOM 740 C CA . VAL A 1 98 ? 1.799 -12.768 -8.641 1.00 87.44 98 VAL A CA 1
ATOM 741 C C . VAL A 1 98 ? 0.844 -11.612 -8.362 1.00 87.44 98 VAL A C 1
ATOM 743 O O . VAL A 1 98 ? 0.508 -11.343 -7.208 1.00 87.44 98 VAL A O 1
ATOM 746 N N . THR A 1 99 ? 0.327 -10.981 -9.418 1.00 84.56 99 THR A N 1
ATOM 747 C CA . THR A 1 99 ? -0.688 -9.929 -9.299 1.00 84.56 99 THR A CA 1
ATOM 748 C C . THR A 1 99 ? -1.974 -10.466 -8.673 1.00 84.56 99 THR A C 1
ATOM 750 O O . THR A 1 99 ? -2.511 -9.857 -7.749 1.00 84.56 99 THR A O 1
ATOM 753 N N . LEU A 1 100 ? -2.454 -11.633 -9.118 1.00 96.00 100 LEU A N 1
ATOM 754 C CA . LEU A 1 100 ? -3.647 -12.266 -8.554 1.00 96.00 100 LEU A CA 1
ATOM 755 C C . LEU A 1 100 ? -3.450 -12.643 -7.082 1.00 96.00 100 LEU A C 1
ATOM 757 O O . LEU A 1 100 ? -4.353 -12.418 -6.276 1.00 96.00 100 LEU A O 1
ATOM 761 N N . ALA A 1 101 ? -2.279 -13.160 -6.705 1.00 94.69 101 ALA A N 1
ATOM 762 C CA . ALA A 1 101 ? -1.958 -13.475 -5.317 1.00 94.69 101 ALA A CA 1
ATOM 763 C C . ALA A 1 101 ? -1.967 -12.217 -4.435 1.00 94.69 101 ALA A C 1
ATOM 765 O O . ALA A 1 101 ? -2.584 -12.225 -3.369 1.00 94.69 101 ALA A O 1
ATOM 766 N N . ALA A 1 102 ? -1.362 -11.118 -4.89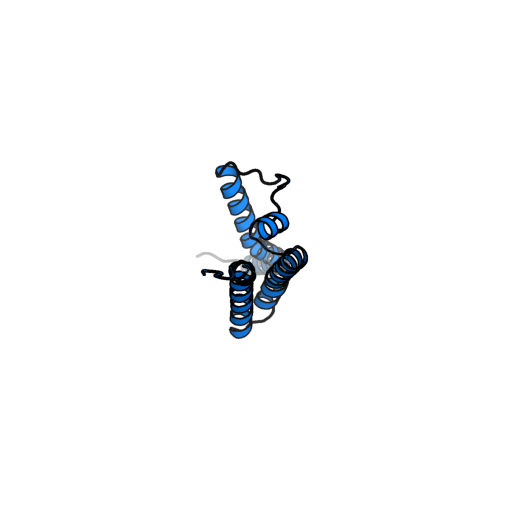8 1.00 84.81 102 ALA A N 1
ATOM 767 C CA . ALA A 1 102 ? -1.367 -9.844 -4.182 1.00 84.81 102 ALA A CA 1
ATOM 768 C C . ALA A 1 102 ? -2.792 -9.289 -4.005 1.00 84.81 102 ALA A C 1
ATOM 770 O O . ALA A 1 102 ? -3.177 -8.908 -2.898 1.00 84.81 102 ALA A O 1
ATOM 771 N N . LEU A 1 103 ? -3.612 -9.307 -5.063 1.00 91.12 103 LEU A N 1
ATOM 772 C CA . LEU A 1 103 ? -5.016 -8.883 -4.991 1.00 91.12 103 LEU A CA 1
ATOM 773 C C . LEU A 1 103 ? -5.832 -9.767 -4.043 1.00 91.12 103 LEU A C 1
ATOM 775 O O . LEU A 1 103 ? -6.620 -9.262 -3.245 1.00 91.12 103 LEU A O 1
ATOM 779 N N . THR A 1 104 ? -5.609 -11.079 -4.084 1.00 96.62 104 THR A N 1
ATOM 780 C CA . THR A 1 104 ? -6.282 -12.027 -3.192 1.00 96.62 104 THR A CA 1
ATOM 781 C C . THR A 1 104 ? -5.911 -11.754 -1.735 1.00 96.62 104 THR A C 1
ATOM 783 O O . THR A 1 104 ? -6.798 -11.694 -0.886 1.00 96.62 104 THR A O 1
ATOM 786 N N . ALA A 1 105 ? -4.633 -11.503 -1.433 1.00 92.75 105 ALA A N 1
ATOM 787 C CA . ALA A 1 105 ? -4.189 -11.135 -0.089 1.00 92.75 105 ALA A CA 1
ATOM 788 C C . ALA A 1 105 ? -4.869 -9.847 0.414 1.00 92.75 105 ALA A C 1
ATOM 790 O O . ALA A 1 105 ? -5.349 -9.806 1.548 1.00 92.75 105 ALA A O 1
ATOM 791 N N . VAL A 1 106 ? -4.997 -8.827 -0.443 1.00 89.19 106 VAL A N 1
ATOM 792 C CA . VAL A 1 106 ? -5.724 -7.585 -0.123 1.00 89.19 106 VAL A CA 1
ATOM 793 C C . VAL A 1 106 ? -7.203 -7.856 0.174 1.00 89.19 106 VAL A C 1
ATOM 795 O O . VAL A 1 106 ? -7.739 -7.345 1.163 1.00 89.19 106 VAL A O 1
ATOM 798 N N . VAL A 1 107 ? -7.873 -8.675 -0.642 1.00 95.44 107 VAL A N 1
ATOM 799 C CA . VAL A 1 107 ? -9.286 -9.036 -0.434 1.00 95.44 107 VAL A CA 1
ATOM 800 C C . VAL A 1 107 ? -9.469 -9.791 0.882 1.00 95.44 107 VAL A C 1
ATOM 802 O O . VAL A 1 107 ? -10.363 -9.452 1.658 1.00 95.44 107 VAL A O 1
ATOM 805 N N . LEU A 1 108 ? -8.602 -10.763 1.176 1.00 97.06 108 LEU A N 1
ATOM 806 C CA . LEU A 1 108 ? -8.657 -11.543 2.413 1.00 97.06 108 LEU A CA 1
ATOM 807 C C . LEU A 1 108 ? -8.422 -10.673 3.651 1.00 97.06 108 LEU A C 1
ATOM 809 O O . LEU A 1 108 ? -9.164 -10.790 4.625 1.00 97.06 108 LEU A O 1
ATOM 813 N N . LEU A 1 109 ? -7.449 -9.760 3.614 1.00 90.88 109 LEU A N 1
ATOM 814 C CA . LEU A 1 109 ? -7.200 -8.837 4.723 1.00 90.88 109 LEU A CA 1
ATOM 815 C C . LEU A 1 109 ? -8.354 -7.854 4.919 1.00 90.88 109 LEU A C 1
ATOM 817 O O . LEU A 1 109 ? -8.750 -7.583 6.054 1.00 90.88 109 LEU A O 1
ATOM 821 N N . THR A 1 110 ? -8.958 -7.374 3.832 1.00 89.31 110 THR A N 1
ATOM 822 C CA . THR A 1 110 ? -10.163 -6.537 3.902 1.00 89.31 110 THR A CA 1
ATOM 823 C C . THR A 1 110 ? -11.320 -7.312 4.531 1.00 89.31 110 THR A C 1
ATOM 825 O O . THR A 1 110 ? -11.939 -6.832 5.482 1.00 89.31 110 THR A O 1
ATOM 828 N N . ALA A 1 111 ? -11.569 -8.545 4.086 1.00 93.81 111 ALA A N 1
ATOM 829 C CA . ALA A 1 111 ? -12.591 -9.403 4.674 1.00 93.81 111 ALA A CA 1
ATOM 830 C C . ALA A 1 111 ? -12.327 -9.648 6.168 1.00 93.81 111 ALA A C 1
ATOM 832 O O . ALA A 1 111 ? -13.232 -9.480 6.982 1.00 93.81 111 ALA A O 1
ATOM 833 N N . ALA A 1 112 ? -11.084 -9.948 6.553 1.00 93.06 112 ALA A N 1
ATOM 834 C CA . ALA A 1 112 ? -10.694 -10.158 7.943 1.00 93.06 112 ALA A CA 1
ATOM 835 C C . ALA A 1 112 ? -10.928 -8.909 8.813 1.00 93.06 112 ALA A C 1
ATOM 837 O O . ALA A 1 112 ? -11.538 -9.009 9.878 1.00 93.06 112 ALA A O 1
ATOM 838 N N . THR A 1 113 ? -10.530 -7.715 8.350 1.00 90.50 113 THR A N 1
ATOM 839 C CA . THR A 1 113 ? -10.775 -6.460 9.093 1.00 90.50 113 THR A CA 1
ATOM 840 C C . THR A 1 113 ? -12.260 -6.188 9.349 1.00 90.50 113 THR A C 1
ATOM 842 O O . THR A 1 113 ? -12.606 -5.583 10.365 1.00 90.50 113 THR A O 1
ATOM 845 N N . VAL A 1 114 ? -13.142 -6.643 8.458 1.00 91.19 114 VAL A N 1
ATOM 846 C CA . VAL A 1 114 ? -14.580 -6.354 8.503 1.00 91.19 114 VAL A CA 1
ATOM 847 C C . VAL A 1 114 ? -15.385 -7.459 9.195 1.00 91.19 114 VAL A C 1
ATOM 849 O O . VAL A 1 114 ? -16.372 -7.169 9.875 1.00 91.19 114 VAL A O 1
ATOM 852 N N . LEU A 1 115 ? -14.995 -8.722 9.018 1.00 91.12 115 LEU A N 1
ATOM 853 C CA . LEU A 1 115 ? -15.785 -9.882 9.427 1.00 91.12 115 LEU A CA 1
ATOM 854 C C . LEU A 1 115 ? -15.397 -10.417 10.809 1.00 91.12 115 LEU A C 1
ATOM 856 O O . LEU A 1 115 ? -16.289 -10.778 11.570 1.00 91.12 115 LEU A O 1
ATOM 860 N N . LEU A 1 116 ? -14.110 -10.404 11.174 1.00 89.12 116 LEU A N 1
ATOM 861 C CA . LEU A 1 116 ? -13.645 -10.909 12.475 1.00 89.12 116 LEU A CA 1
ATOM 862 C C . LEU A 1 116 ? -14.366 -10.306 13.699 1.00 89.12 116 LEU A C 1
ATOM 864 O O . LEU A 1 116 ? -14.780 -11.084 14.557 1.00 89.12 116 LEU A O 1
ATOM 868 N N . PRO A 1 117 ? -14.613 -8.983 13.796 1.00 87.00 117 PRO A N 1
ATOM 869 C CA . PRO A 1 117 ? -15.301 -8.423 14.961 1.00 87.00 117 PRO A CA 1
ATOM 870 C C . PRO A 1 117 ? -16.800 -8.760 14.984 1.00 87.00 117 PRO A C 1
ATOM 872 O O . PRO A 1 117 ? -17.457 -8.623 16.012 1.00 87.00 117 PRO A O 1
ATOM 875 N N . ARG A 1 118 ? -17.374 -9.216 13.860 1.00 83.75 118 ARG A N 1
ATOM 876 C CA . ARG A 1 118 ? -18.776 -9.661 13.797 1.00 83.75 118 ARG A CA 1
ATOM 877 C C . ARG A 1 118 ? -18.957 -11.082 14.319 1.00 83.75 118 ARG A C 1
ATOM 879 O O . ARG A 1 118 ? -20.052 -11.409 14.763 1.00 83.75 118 ARG A O 1
ATOM 886 N N . LEU A 1 119 ? -17.907 -11.899 14.261 1.00 80.31 119 LEU A N 1
ATOM 887 C CA . LEU A 1 119 ? -17.917 -13.279 14.749 1.00 80.31 119 LEU A CA 1
ATOM 888 C C . LEU A 1 119 ? -17.782 -13.358 16.275 1.00 80.31 119 LEU A C 1
ATOM 890 O O . LEU A 1 119 ? -18.277 -14.305 16.874 1.00 80.31 119 LEU A O 1
ATOM 894 N N . ASP A 1 120 ? -17.172 -12.347 16.896 1.00 74.31 120 ASP A N 1
ATOM 895 C CA . ASP A 1 120 ? -16.997 -12.260 18.351 1.00 74.31 120 ASP A CA 1
ATOM 896 C C . ASP A 1 120 ? -18.250 -11.754 19.090 1.00 74.31 120 ASP A C 1
ATOM 898 O O . ASP A 1 120 ? -18.219 -11.615 20.312 1.00 74.31 120 ASP A O 1
ATOM 902 N N . ARG A 1 121 ? -19.360 -11.457 18.392 1.00 66.88 121 ARG A N 1
ATOM 903 C CA . ARG A 1 121 ? -20.602 -11.062 19.071 1.00 66.88 121 ARG A CA 1
ATOM 904 C C . ARG A 1 121 ? -21.076 -12.228 19.945 1.00 66.88 121 ARG A C 1
ATOM 906 O O . ARG A 1 121 ? -21.364 -13.293 19.390 1.00 66.88 121 ARG A O 1
ATOM 913 N N . PRO A 1 122 ? -21.189 -12.053 21.276 1.00 58.53 122 PRO A N 1
ATOM 914 C CA . PRO A 1 122 ? -21.774 -13.075 22.127 1.00 58.53 122 PRO A CA 1
ATOM 915 C C . PRO A 1 122 ? -23.162 -13.396 21.581 1.00 58.53 122 PRO A C 1
ATOM 917 O O . PRO A 1 122 ? -23.956 -12.485 21.341 1.00 58.53 122 PRO A O 1
ATOM 920 N N . ARG A 1 123 ? -23.441 -14.682 21.338 1.00 60.03 123 ARG A N 1
ATOM 921 C CA . ARG A 1 123 ? -24.815 -15.142 21.136 1.00 60.03 123 ARG A CA 1
ATOM 922 C C . ARG A 1 123 ? -25.568 -14.730 22.391 1.00 60.03 123 ARG A C 1
ATOM 924 O O . ARG A 1 123 ? -25.346 -15.319 23.443 1.00 60.03 123 ARG A O 1
ATOM 931 N N . GLU A 1 124 ? -26.385 -13.689 22.283 1.00 60.28 124 GLU A N 1
ATOM 932 C CA . GLU A 1 124 ? -27.377 -13.350 23.291 1.00 60.28 124 GLU A CA 1
ATOM 933 C C . GLU A 1 124 ? -28.187 -14.626 23.505 1.00 60.28 124 GLU A C 1
ATOM 935 O O . GLU A 1 124 ? -28.899 -15.095 22.609 1.00 60.28 124 GLU A O 1
ATOM 940 N N . VAL A 1 125 ? -27.948 -15.275 24.643 1.00 61.53 125 VAL A N 1
ATOM 941 C CA . VAL A 1 125 ? -28.723 -16.428 25.064 1.00 61.53 125 VAL A CA 1
ATOM 942 C C . VAL A 1 125 ? -30.137 -15.887 25.204 1.00 61.53 125 VAL A C 1
ATOM 944 O O . VAL A 1 125 ? -30.416 -15.082 26.089 1.00 61.53 125 VAL A O 1
ATOM 947 N N . ARG A 1 126 ? -31.013 -16.265 24.268 1.00 60.34 126 ARG A N 1
ATOM 948 C CA . ARG A 1 126 ? -32.460 -16.145 24.429 1.00 60.34 126 ARG A CA 1
ATOM 949 C C . ARG A 1 126 ? -32.842 -17.039 25.608 1.00 60.34 126 ARG A C 1
ATOM 951 O O . ARG A 1 126 ? -33.277 -18.167 25.411 1.00 60.34 126 ARG A O 1
ATOM 958 N N . GLU A 1 127 ? -32.654 -16.546 26.822 1.00 62.16 127 GLU A N 1
ATOM 959 C CA . GLU A 1 127 ? -33.451 -16.995 27.952 1.00 62.16 127 GLU A CA 1
ATOM 960 C C . GLU A 1 127 ? -34.772 -16.237 27.869 1.00 62.16 127 GLU A C 1
ATOM 962 O O . GLU A 1 127 ? -34.898 -15.085 28.278 1.00 62.16 127 GLU A O 1
ATOM 967 N N . VAL A 1 128 ? -35.746 -16.874 27.226 1.00 67.12 128 VAL A N 1
ATOM 968 C CA . VAL A 1 128 ? -37.152 -16.524 27.383 1.00 67.12 128 VAL A CA 1
ATOM 969 C C . VAL A 1 128 ? -37.837 -17.762 27.933 1.00 67.12 128 VAL A C 1
ATOM 971 O O . VAL A 1 128 ? -38.029 -18.715 27.183 1.00 67.12 128 VAL A O 1
ATOM 974 N N . GLY A 1 129 ? -38.216 -17.671 29.210 1.00 55.16 129 GLY A N 1
ATOM 975 C CA . GLY A 1 129 ? -39.320 -18.415 29.823 1.00 55.16 129 GLY A CA 1
ATOM 976 C C . GLY A 1 129 ? -38.986 -19.801 30.329 1.00 55.16 129 GLY A C 1
ATOM 977 O O . GLY A 1 129 ? -39.094 -20.741 29.517 1.00 55.16 129 GLY A O 1
#

pLDDT: mean 79.45, std 13.46, range [39.91, 97.06]

Radius of gyration: 26.45 Å; chains: 1; bounding box: 70×40×81 Å

Secondary structure (DSSP, 8-state):
-----HHHHHHHHHHHHHHHHHHHHHHHHHHHHHHHHHHHHHHHHTT--TT---SS-HHHHHHTTT--HHHHHHHHHHHHHHHHHHHHHHHH---HHHHHHHHHHHHHHHHHHHHHHHHTS--------

Foldseek 3Di:
DDDPPVVVVVVVVVVCVVCVVVVVVVVVVVVVVVVVVVVVVVCVVVVHDPDDPDPCPQQVVLVVLQDDSVLSVVLVVLVVCLVVVLVVCVVPPDDPVSVVVSVVSVVVSVCCSNCVSVVPPPPPPPPDD